Protein AF-A0A1H8SBC1-F1 (afdb_monomer)

Radius of gyration: 27.72 Å; Cα contacts (8 Å, |Δi|>4): 13; chains: 1; bounding box: 69×52×68 Å

Organism: NCBI:txid673521

Structure (mmCIF, N/CA/C/O backbone):
data_AF-A0A1H8SBC1-F1
#
_entry.id   AF-A0A1H8SBC1-F1
#
loop_
_atom_site.group_PDB
_atom_site.id
_atom_site.type_symbol
_atom_site.label_atom_id
_atom_site.label_alt_id
_atom_site.label_comp_id
_atom_site.label_asym_id
_atom_site.label_entity_id
_atom_site.label_seq_id
_atom_site.pdbx_PDB_ins_code
_atom_site.Cartn_x
_atom_site.Cartn_y
_atom_site.Cartn_z
_atom_site.occupancy
_atom_site.B_iso_or_equiv
_atom_site.auth_seq_id
_atom_site.auth_comp_id
_atom_site.auth_asym_id
_atom_site.auth_atom_id
_atom_site.pdbx_PDB_model_num
ATOM 1 N N . MET A 1 1 ? 3.001 -10.287 -22.325 1.00 60.44 1 MET A N 1
ATOM 2 C CA . MET A 1 1 ? 2.540 -11.455 -21.537 1.00 60.44 1 MET A CA 1
ATOM 3 C C . MET A 1 1 ? 1.277 -11.173 -20.722 1.00 60.44 1 MET A C 1
ATOM 5 O O . MET A 1 1 ? 0.487 -12.087 -20.589 1.00 60.44 1 MET A O 1
ATOM 9 N N . PHE A 1 2 ? 1.039 -9.949 -20.227 1.00 64.44 2 PHE A N 1
ATOM 10 C CA . PHE A 1 2 ? -0.201 -9.585 -19.508 1.00 64.44 2 PHE A CA 1
ATOM 11 C C . PHE A 1 2 ? -1.321 -9.014 -20.398 1.00 64.44 2 PHE A C 1
ATOM 13 O O . PHE A 1 2 ? -2.406 -8.739 -19.907 1.00 64.44 2 PHE A O 1
ATOM 20 N N . ASP A 1 3 ? -1.071 -8.864 -21.701 1.00 64.50 3 ASP A N 1
ATOM 21 C CA . ASP A 1 3 ? -2.045 -8.362 -22.687 1.00 64.50 3 ASP A CA 1
ATOM 22 C C . ASP A 1 3 ? -3.252 -9.309 -22.866 1.00 64.50 3 ASP A C 1
ATOM 24 O O . ASP A 1 3 ? -4.313 -8.916 -23.329 1.00 64.50 3 ASP A O 1
ATOM 28 N N . SER A 1 4 ? -3.101 -10.567 -22.437 1.00 68.69 4 SER A N 1
ATOM 29 C CA . SER A 1 4 ? -4.135 -11.605 -22.465 1.00 68.69 4 SER A CA 1
ATOM 30 C C . SER A 1 4 ? -5.041 -11.617 -21.231 1.00 68.69 4 SER A C 1
ATOM 32 O O . SER A 1 4 ? -5.916 -12.475 -21.152 1.00 68.69 4 SER A O 1
ATOM 34 N N . ILE A 1 5 ? -4.825 -10.736 -20.243 1.00 77.06 5 ILE A N 1
ATOM 35 C CA . ILE A 1 5 ? -5.657 -10.709 -19.036 1.00 77.06 5 ILE A CA 1
ATOM 36 C C . ILE A 1 5 ? -6.991 -10.036 -19.382 1.00 77.06 5 ILE A C 1
ATOM 38 O O . ILE A 1 5 ?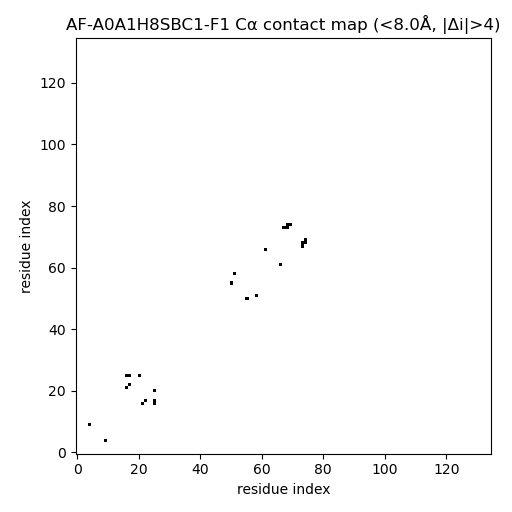 -7.140 -8.815 -19.423 1.00 77.06 5 ILE A O 1
ATOM 42 N N . GLY A 1 6 ? -7.958 -10.871 -19.745 1.00 86.94 6 GLY A N 1
ATOM 43 C CA . GLY A 1 6 ? -9.308 -10.432 -20.044 1.00 86.94 6 GLY A CA 1
ATOM 44 C C . GLY A 1 6 ? -10.080 -10.075 -18.776 1.00 86.94 6 GLY A C 1
ATOM 45 O O . GLY A 1 6 ? -9.684 -10.383 -17.650 1.00 86.94 6 GLY A O 1
ATOM 46 N N . TRP A 1 7 ? -11.257 -9.478 -18.969 1.00 91.88 7 TRP A N 1
ATOM 47 C CA . TRP A 1 7 ? -12.219 -9.268 -17.883 1.00 91.88 7 TRP A CA 1
ATOM 48 C C . TRP A 1 7 ? -12.592 -10.578 -17.164 1.00 91.88 7 TRP A C 1
ATOM 50 O O . TRP A 1 7 ? -12.852 -10.552 -15.964 1.00 91.88 7 TRP A O 1
ATOM 60 N N . GLY A 1 8 ? -12.562 -11.720 -17.866 1.00 92.56 8 GLY A N 1
ATOM 61 C CA . GLY A 1 8 ? -12.793 -13.050 -17.292 1.00 92.56 8 GLY A CA 1
ATOM 62 C C . GLY A 1 8 ? -11.774 -13.416 -16.210 1.00 92.56 8 GLY A C 1
ATOM 63 O O . GLY A 1 8 ? -12.161 -13.694 -15.076 1.00 92.56 8 GLY A O 1
ATOM 64 N N . GLU A 1 9 ? -10.478 -13.341 -16.513 1.00 91.00 9 GLU A N 1
ATOM 65 C CA . GLU A 1 9 ? -9.402 -13.587 -15.547 1.00 91.00 9 GLU A CA 1
ATOM 66 C C . GLU A 1 9 ? -9.470 -12.658 -14.331 1.00 91.00 9 GLU A C 1
ATOM 68 O O . GLU A 1 9 ? -9.221 -13.110 -13.213 1.00 91.00 9 GLU A O 1
ATOM 73 N N . ILE A 1 10 ? -9.844 -11.384 -14.505 1.00 93.25 10 ILE A N 1
ATOM 74 C CA . ILE A 1 10 ? -10.009 -10.466 -13.365 1.00 93.25 10 ILE A CA 1
ATOM 75 C C . ILE A 1 10 ? -11.118 -10.948 -12.427 1.00 93.25 10 ILE A C 1
ATOM 77 O O . ILE A 1 10 ? -10.929 -10.941 -11.210 1.00 93.25 10 ILE A O 1
ATOM 81 N N . VAL A 1 11 ? -12.250 -11.408 -12.966 1.00 94.94 11 VAL A N 1
ATOM 82 C CA . VAL A 1 11 ? -13.333 -11.976 -12.150 1.00 94.94 11 VAL A CA 1
ATOM 83 C C . VAL A 1 11 ? -12.865 -13.244 -11.435 1.00 94.94 11 VAL A C 1
ATOM 85 O O . VAL A 1 11 ? -13.127 -13.399 -10.243 1.00 94.94 11 VAL A O 1
ATOM 88 N N . VAL A 1 12 ? -12.120 -14.120 -12.116 1.00 95.31 12 VAL A N 1
ATOM 89 C CA . VAL A 1 12 ? -11.554 -15.336 -11.504 1.00 95.31 12 VAL A CA 1
ATOM 90 C C . VAL A 1 12 ? -10.605 -14.987 -10.355 1.00 95.31 12 VAL A C 1
ATOM 92 O O . VAL A 1 12 ? -10.713 -15.571 -9.277 1.00 95.31 12 VAL A O 1
ATOM 95 N N . LEU A 1 13 ? -9.718 -14.006 -10.536 1.00 93.56 13 LEU A N 1
ATOM 96 C CA . LEU A 1 13 ? -8.808 -13.542 -9.485 1.00 93.56 13 LEU A CA 1
ATOM 97 C C . LEU A 1 13 ? -9.553 -12.893 -8.318 1.00 93.56 13 LEU A C 1
ATOM 99 O O . LEU A 1 13 ? -9.202 -13.136 -7.164 1.00 93.56 13 LEU A O 1
ATOM 103 N N . ALA A 1 14 ? -10.590 -12.102 -8.598 1.00 92.88 14 ALA A N 1
ATOM 104 C CA . ALA A 1 14 ? -11.416 -11.493 -7.563 1.00 92.88 14 ALA A CA 1
ATOM 105 C C . ALA A 1 14 ? -12.122 -12.563 -6.722 1.00 92.88 14 ALA A C 1
ATOM 107 O O . ALA A 1 14 ? -12.078 -12.496 -5.496 1.00 92.88 14 ALA A O 1
ATOM 108 N N . LEU A 1 15 ? -12.705 -13.582 -7.361 1.00 95.06 15 LEU A N 1
ATOM 109 C CA . LEU A 1 15 ? -13.331 -14.710 -6.669 1.00 95.06 15 LEU A CA 1
ATOM 110 C C . LEU A 1 15 ? -12.3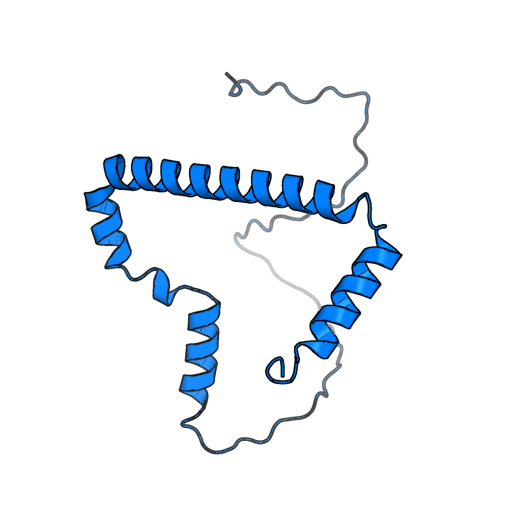14 -15.529 -5.868 1.00 95.06 15 LEU A C 1
ATOM 112 O O . LEU A 1 15 ? -12.586 -15.876 -4.721 1.00 95.06 15 LEU A O 1
ATOM 116 N N . ALA A 1 16 ? -11.134 -15.799 -6.431 1.00 95.12 16 ALA A N 1
ATOM 117 C CA . ALA A 1 16 ? -10.064 -16.499 -5.725 1.00 95.12 16 ALA A CA 1
ATOM 118 C C . ALA A 1 16 ? -9.602 -15.717 -4.486 1.00 95.12 16 ALA A C 1
ATOM 120 O O . ALA A 1 16 ? -9.468 -16.288 -3.406 1.00 95.12 16 ALA A O 1
ATOM 121 N N . ALA A 1 17 ? -9.423 -14.401 -4.609 1.00 93.50 17 ALA A N 1
ATOM 122 C CA . ALA A 1 17 ? -9.073 -13.544 -3.484 1.00 93.50 17 ALA A CA 1
ATOM 123 C C . ALA A 1 17 ? -10.197 -13.512 -2.430 1.00 93.50 17 ALA A C 1
ATOM 125 O O . ALA A 1 17 ? -9.921 -13.617 -1.236 1.00 93.50 17 ALA A O 1
ATOM 126 N N . LEU A 1 18 ? -11.462 -13.450 -2.856 1.00 94.12 18 LEU A N 1
ATOM 127 C CA . LEU A 1 18 ? -12.623 -13.523 -1.965 1.00 94.12 18 LEU A CA 1
ATOM 128 C C . LEU A 1 18 ? -12.692 -14.853 -1.212 1.00 94.12 18 LEU A C 1
ATOM 130 O O . LEU A 1 18 ? -13.056 -14.868 -0.042 1.00 94.12 18 LEU A O 1
ATOM 134 N N . PHE A 1 19 ? -12.320 -15.956 -1.859 1.00 95.06 19 PHE A N 1
ATOM 135 C CA . PHE A 1 19 ? -12.295 -17.279 -1.244 1.00 95.06 19 PHE A CA 1
ATOM 136 C C . PHE A 1 19 ? -11.138 -17.440 -0.248 1.00 95.06 19 PHE A C 1
ATOM 138 O O . PHE A 1 19 ? -11.344 -17.935 0.855 1.00 95.06 19 PHE A O 1
ATOM 145 N N . ILE A 1 20 ? -9.930 -17.000 -0.616 1.00 93.75 20 ILE A N 1
ATOM 146 C CA . ILE A 1 20 ? -8.721 -17.144 0.211 1.00 93.75 20 ILE A CA 1
ATOM 147 C C . ILE A 1 20 ? -8.784 -16.244 1.448 1.00 93.75 20 ILE A C 1
ATOM 149 O O . ILE A 1 20 ? -8.484 -16.685 2.556 1.00 93.75 20 ILE A O 1
ATOM 153 N N . PHE A 1 21 ? -9.149 -14.975 1.262 1.00 91.69 21 PHE A N 1
ATOM 154 C CA . PHE A 1 21 ? -9.141 -13.977 2.334 1.00 91.69 21 PHE A CA 1
ATOM 155 C C . PHE A 1 21 ? -10.500 -13.840 3.031 1.00 91.69 21 PHE A C 1
ATOM 157 O O . PHE A 1 21 ? -10.560 -13.402 4.181 1.00 91.69 21 PHE A O 1
ATOM 164 N N . GLY A 1 22 ? -11.585 -14.230 2.361 1.00 92.62 22 GLY A N 1
ATOM 165 C CA . GLY A 1 22 ? -12.959 -14.041 2.815 1.00 92.62 22 GLY A CA 1
ATOM 166 C C . GLY A 1 22 ? -13.562 -12.706 2.339 1.00 92.62 22 GLY A C 1
ATOM 167 O O . GLY A 1 22 ? -12.858 -11.690 2.293 1.00 92.62 22 GLY A O 1
ATOM 168 N N . PRO A 1 23 ? -14.876 -12.666 2.036 1.00 90.94 23 PRO A N 1
ATOM 169 C CA . PRO A 1 23 ? -15.553 -11.470 1.523 1.00 90.94 23 PRO A CA 1
ATOM 170 C C . PRO A 1 23 ? -15.581 -10.296 2.499 1.00 90.94 23 PRO A C 1
ATOM 172 O O . PRO A 1 23 ? -15.568 -9.147 2.077 1.00 90.94 23 PRO A O 1
ATOM 175 N N . GLU A 1 24 ? -15.568 -10.587 3.795 1.00 91.56 24 GLU A N 1
ATOM 176 C CA . GLU A 1 24 ? -15.580 -9.583 4.860 1.00 91.56 24 GLU A CA 1
ATOM 177 C C . GLU A 1 24 ? -14.208 -8.905 5.029 1.00 91.56 24 GLU A C 1
ATOM 179 O O . GLU A 1 24 ? -14.131 -7.719 5.326 1.00 91.56 24 GLU A O 1
ATOM 184 N N . ARG A 1 25 ? -13.098 -9.628 4.806 1.00 91.31 25 ARG A N 1
ATOM 185 C CA . ARG A 1 25 ? -11.746 -9.129 5.135 1.00 91.31 25 ARG A CA 1
ATOM 186 C C . ARG A 1 25 ? -11.088 -8.345 4.010 1.00 91.31 25 ARG A C 1
ATOM 188 O O . ARG A 1 25 ? -10.351 -7.400 4.273 1.00 91.31 25 ARG A O 1
ATOM 195 N N . LEU A 1 26 ? -11.345 -8.721 2.760 1.00 91.56 26 LEU A N 1
ATOM 196 C CA . LEU A 1 26 ? -10.808 -8.032 1.585 1.00 91.56 26 LEU A CA 1
ATOM 197 C C . LEU A 1 26 ? -11.094 -6.519 1.552 1.00 91.56 26 LEU A C 1
ATOM 199 O O . LEU A 1 26 ? -10.149 -5.753 1.351 1.00 91.56 26 LEU A O 1
ATOM 203 N N . PRO A 1 27 ? -12.347 -6.054 1.741 1.00 89.50 27 PRO A N 1
ATOM 204 C CA . PRO A 1 27 ? -12.648 -4.627 1.690 1.00 89.50 27 PRO A CA 1
ATOM 205 C C . PRO A 1 27 ? -11.982 -3.855 2.829 1.00 89.50 27 PRO A C 1
ATOM 207 O O . PRO A 1 27 ? -11.557 -2.722 2.615 1.00 89.50 27 PRO A O 1
ATOM 210 N N . ASP A 1 28 ? -11.846 -4.448 4.013 1.00 92.75 28 ASP A N 1
ATOM 211 C CA . ASP A 1 28 ? -11.184 -3.792 5.141 1.00 92.75 28 ASP A CA 1
ATOM 212 C C . ASP A 1 28 ? -9.668 -3.695 4.936 1.00 92.75 28 ASP A C 1
ATOM 214 O O . ASP A 1 28 ? -9.112 -2.601 5.054 1.00 92.75 28 ASP A O 1
ATOM 218 N N . LEU A 1 29 ? -9.017 -4.766 4.468 1.00 93.06 29 LEU A N 1
ATOM 219 C CA . LEU A 1 29 ? -7.598 -4.734 4.083 1.00 93.06 29 LEU A CA 1
ATOM 220 C C . LEU A 1 29 ? -7.330 -3.727 2.954 1.00 93.06 29 LEU A C 1
ATOM 222 O O . LEU A 1 29 ? -6.333 -3.003 2.976 1.00 93.06 29 LEU A O 1
ATOM 226 N N . ALA A 1 30 ? -8.232 -3.639 1.973 1.00 93.62 30 ALA A N 1
ATOM 227 C CA . ALA A 1 30 ? -8.124 -2.669 0.889 1.00 93.62 30 ALA A CA 1
ATOM 228 C C . ALA A 1 30 ? -8.231 -1.222 1.401 1.00 93.62 30 ALA A C 1
ATOM 230 O O . ALA A 1 30 ? -7.461 -0.364 0.963 1.00 93.62 30 ALA A O 1
ATOM 231 N N . LYS A 1 31 ? -9.140 -0.937 2.347 1.00 95.31 31 LYS A N 1
ATOM 232 C CA . LYS A 1 31 ? -9.256 0.389 2.983 1.00 95.31 31 LYS A CA 1
ATOM 233 C C . LYS A 1 31 ? -7.994 0.743 3.767 1.00 95.31 31 LYS A C 1
ATOM 235 O O . LYS A 1 31 ? -7.512 1.872 3.655 1.00 95.31 31 LYS A O 1
ATOM 240 N N . GLU A 1 32 ? -7.445 -0.203 4.525 1.00 95.00 32 GLU A N 1
ATOM 241 C CA . GLU A 1 32 ? -6.203 -0.007 5.278 1.00 95.00 32 GLU A CA 1
ATOM 242 C C . GLU A 1 32 ? -5.035 0.309 4.340 1.00 95.00 32 GLU A C 1
ATOM 244 O O . GLU A 1 32 ? -4.389 1.351 4.496 1.00 95.00 32 GLU A O 1
ATOM 249 N N . ALA A 1 33 ? -4.835 -0.505 3.301 1.00 95.81 33 ALA A N 1
ATOM 250 C CA . ALA A 1 33 ? -3.802 -0.288 2.292 1.00 95.81 33 ALA A CA 1
ATOM 251 C C . ALA A 1 33 ? -3.980 1.051 1.558 1.00 95.81 33 ALA A C 1
ATOM 253 O O . ALA A 1 33 ? -3.017 1.805 1.398 1.00 95.81 33 ALA A O 1
ATOM 254 N N . ALA A 1 34 ? -5.209 1.398 1.167 1.00 96.00 34 ALA A N 1
ATOM 255 C CA . ALA A 1 34 ? -5.510 2.671 0.517 1.00 96.00 34 ALA A CA 1
ATOM 256 C C . ALA A 1 34 ? -5.215 3.865 1.435 1.00 96.00 34 ALA A C 1
ATOM 258 O O . ALA A 1 34 ? -4.654 4.873 0.994 1.00 96.00 34 ALA A O 1
ATOM 259 N N . SER A 1 35 ? -5.548 3.755 2.723 1.00 96.12 35 SER A N 1
ATOM 260 C CA . SER A 1 35 ? -5.250 4.793 3.710 1.00 96.12 35 SER A CA 1
ATOM 261 C C . SER A 1 35 ? -3.741 4.957 3.924 1.00 96.12 35 SER A C 1
ATOM 263 O O . SER A 1 35 ? -3.251 6.089 3.958 1.00 96.12 35 SER A O 1
ATOM 265 N N . GLY A 1 36 ? -2.991 3.851 3.974 1.00 96.62 36 GLY A N 1
ATOM 266 C CA . GLY A 1 36 ? -1.532 3.845 4.059 1.00 96.62 36 GLY A CA 1
ATOM 267 C C . GLY A 1 36 ? -0.889 4.474 2.826 1.00 96.62 36 GLY A C 1
ATOM 268 O O . GLY A 1 36 ? -0.052 5.365 2.955 1.00 96.62 36 GLY A O 1
ATOM 269 N N . LEU A 1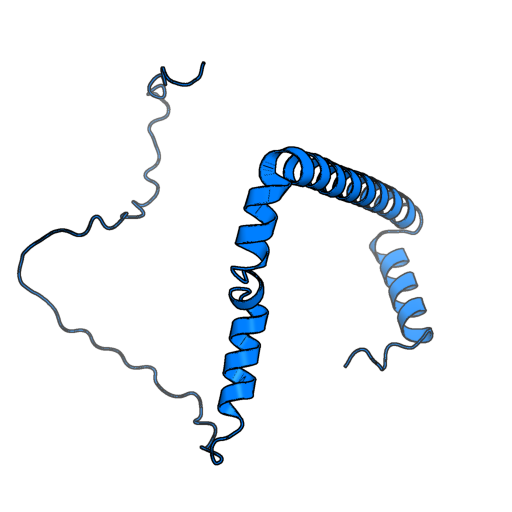 37 ? -1.353 4.105 1.631 1.00 96.94 37 LEU A N 1
ATOM 270 C CA . LEU A 1 37 ? -0.871 4.672 0.373 1.00 96.94 37 LEU A CA 1
ATOM 271 C C . LEU A 1 37 ? -1.169 6.173 0.269 1.00 96.94 37 LEU A C 1
ATOM 273 O O . LEU A 1 37 ? -0.320 6.939 -0.185 1.00 96.94 37 LEU A O 1
ATOM 277 N N . LYS A 1 38 ? -2.346 6.618 0.723 1.00 96.31 38 LYS A N 1
ATOM 278 C CA . LYS A 1 38 ? -2.696 8.044 0.766 1.00 96.31 38 LYS A CA 1
ATOM 279 C C . LYS A 1 38 ? -1.755 8.814 1.691 1.00 96.31 38 LYS A C 1
ATOM 281 O O . LYS A 1 38 ? -1.237 9.852 1.288 1.00 96.31 38 LYS A O 1
ATOM 286 N N . ARG A 1 39 ? -1.495 8.289 2.892 1.00 95.75 39 ARG A N 1
ATOM 287 C CA . ARG A 1 39 ? -0.550 8.885 3.853 1.00 95.75 39 ARG A CA 1
ATOM 288 C C . ARG A 1 39 ? 0.864 8.935 3.282 1.00 95.75 39 ARG A C 1
ATOM 290 O O . ARG A 1 39 ? 1.494 9.983 3.351 1.00 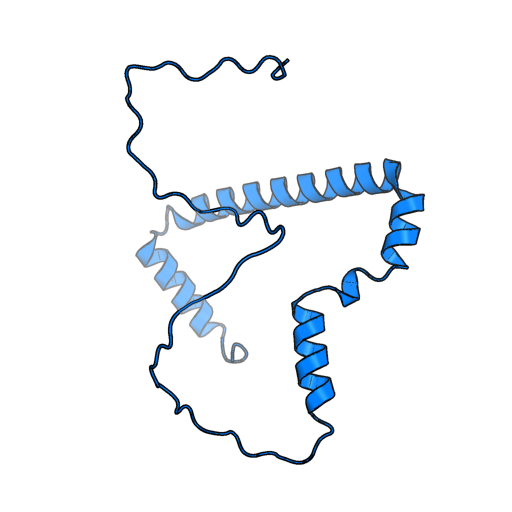95.75 39 ARG A O 1
ATOM 297 N N . LEU A 1 40 ? 1.320 7.852 2.653 1.00 96.31 40 LEU A N 1
ATOM 298 C CA . LEU A 1 40 ? 2.620 7.787 1.987 1.00 96.31 40 LEU A CA 1
ATOM 299 C C . LEU A 1 40 ? 2.727 8.827 0.866 1.00 96.31 40 LEU A C 1
ATOM 301 O O . LEU A 1 40 ? 3.697 9.577 0.818 1.00 96.31 40 LEU A O 1
ATOM 305 N N . ARG A 1 41 ? 1.712 8.932 -0.001 1.00 95.12 41 ARG A N 1
ATOM 306 C CA . ARG A 1 41 ? 1.674 9.944 -1.065 1.00 95.12 41 ARG A CA 1
ATOM 307 C C . ARG A 1 41 ? 1.749 11.356 -0.489 1.00 95.12 41 ARG A C 1
ATOM 309 O O . ARG A 1 41 ? 2.517 12.171 -0.995 1.00 95.12 41 ARG A O 1
ATOM 316 N N . THR A 1 42 ? 0.969 11.652 0.549 1.00 94.06 42 THR A N 1
ATOM 317 C CA . THR A 1 42 ? 0.979 12.965 1.204 1.00 94.06 42 THR A CA 1
ATOM 318 C C . THR A 1 42 ? 2.329 13.256 1.858 1.00 94.06 42 THR A C 1
ATOM 320 O O . THR A 1 42 ? 2.838 14.357 1.686 1.00 94.06 42 THR A O 1
ATOM 323 N N . ALA A 1 43 ? 2.948 12.276 2.520 1.00 93.50 43 ALA A N 1
ATOM 324 C CA . ALA A 1 43 ? 4.275 12.414 3.116 1.00 93.50 43 ALA A CA 1
ATOM 325 C C . ALA A 1 43 ? 5.355 12.687 2.056 1.00 93.50 43 ALA A C 1
ATOM 327 O O . ALA A 1 43 ? 6.108 13.645 2.189 1.00 93.50 43 ALA A O 1
ATOM 328 N N . ILE A 1 44 ? 5.375 11.920 0.959 1.00 93.50 44 ILE A N 1
ATOM 329 C CA . ILE A 1 44 ? 6.303 12.138 -0.165 1.00 93.50 44 ILE A CA 1
ATOM 330 C C . ILE A 1 44 ? 6.096 13.528 -0.778 1.00 93.50 44 ILE A C 1
ATOM 332 O O . ILE A 1 44 ? 7.063 14.227 -1.069 1.00 93.50 44 ILE A O 1
ATOM 336 N N . THR A 1 45 ? 4.842 13.947 -0.964 1.00 91.25 45 THR A N 1
ATOM 337 C CA . THR A 1 45 ? 4.526 15.260 -1.551 1.00 91.25 45 THR A CA 1
ATOM 338 C C . THR A 1 45 ? 4.932 16.405 -0.618 1.00 91.25 45 THR A C 1
ATOM 340 O O . THR A 1 45 ? 5.455 17.407 -1.092 1.00 91.25 45 THR A O 1
ATOM 343 N N . GLY A 1 46 ? 4.742 16.251 0.696 1.00 88.06 46 GLY A N 1
ATOM 344 C CA . GLY A 1 46 ? 5.143 17.242 1.699 1.00 88.06 46 GLY A CA 1
ATOM 345 C C . GLY A 1 46 ? 6.660 17.381 1.827 1.00 88.06 46 GLY A C 1
ATOM 346 O O . GLY A 1 46 ? 7.169 18.497 1.821 1.00 88.06 46 GLY A O 1
ATOM 347 N N . VAL A 1 47 ? 7.388 16.259 1.844 1.00 84.69 47 VAL A N 1
ATOM 348 C CA . VAL A 1 47 ? 8.862 16.260 1.833 1.00 84.69 47 VAL A CA 1
ATOM 349 C C . VAL A 1 47 ? 9.386 16.893 0.548 1.00 84.69 47 VAL A C 1
ATOM 351 O O . VAL A 1 47 ? 10.285 17.723 0.606 1.00 84.69 47 VAL A O 1
ATOM 354 N N . ARG A 1 48 ? 8.798 16.563 -0.610 1.00 79.25 48 ARG A N 1
ATOM 355 C CA . ARG A 1 48 ? 9.170 17.187 -1.886 1.00 79.25 48 ARG A CA 1
ATOM 356 C C . ARG A 1 48 ? 8.941 18.697 -1.869 1.00 79.25 48 ARG A C 1
ATOM 358 O O . ARG A 1 48 ? 9.792 19.411 -2.365 1.00 79.25 48 ARG A O 1
ATOM 365 N N . ALA A 1 49 ? 7.850 19.178 -1.269 1.00 80.38 49 ALA A N 1
ATOM 366 C CA . ALA A 1 49 ? 7.599 20.613 -1.126 1.00 80.38 49 ALA A CA 1
ATOM 367 C C . ALA A 1 49 ? 8.639 21.303 -0.223 1.00 80.38 49 ALA A C 1
ATOM 369 O O . ALA A 1 49 ? 9.150 22.353 -0.586 1.00 80.38 49 ALA A O 1
ATOM 370 N N . GLN A 1 50 ? 9.012 20.691 0.908 1.00 76.56 50 GLN A N 1
ATOM 371 C CA . GLN A 1 50 ? 10.056 21.225 1.797 1.00 76.56 50 GLN A CA 1
ATOM 372 C C . GLN A 1 50 ? 11.453 21.203 1.170 1.00 76.56 50 GLN A C 1
ATOM 374 O O . GLN A 1 50 ? 12.234 22.128 1.379 1.00 76.56 50 GLN A O 1
ATOM 379 N N . VAL A 1 51 ? 11.770 20.165 0.397 1.00 73.62 51 VAL A N 1
ATOM 380 C CA . VAL A 1 51 ? 13.025 20.059 -0.358 1.00 73.62 51 VAL A CA 1
ATOM 381 C C . VAL A 1 51 ? 13.051 21.052 -1.520 1.00 73.62 51 VAL A C 1
ATOM 383 O O . VAL A 1 51 ? 14.051 21.734 -1.692 1.00 73.62 51 VAL A O 1
ATOM 386 N N . ASP A 1 52 ? 11.962 21.190 -2.278 1.00 74.06 52 ASP A N 1
ATOM 387 C CA . ASP A 1 52 ? 11.859 22.163 -3.375 1.00 74.06 52 ASP A CA 1
ATOM 388 C C . ASP A 1 52 ? 11.984 23.613 -2.846 1.00 74.06 52 ASP A C 1
ATOM 390 O O . ASP A 1 52 ? 12.570 24.457 -3.516 1.00 74.06 52 ASP A O 1
ATOM 394 N N . GLU A 1 53 ? 11.494 23.907 -1.635 1.00 74.06 53 GLU A N 1
ATOM 395 C CA . GLU A 1 53 ? 11.566 25.248 -1.029 1.00 74.06 53 GLU A CA 1
ATOM 396 C C . GLU A 1 53 ? 12.925 25.564 -0.376 1.00 74.06 53 GLU A C 1
ATOM 398 O O . GLU A 1 53 ? 13.356 26.714 -0.376 1.00 74.06 53 GLU A O 1
ATOM 403 N N . SER A 1 54 ? 13.632 24.557 0.150 1.00 67.62 54 SER A N 1
ATOM 404 C CA . SER A 1 54 ? 14.940 24.740 0.808 1.00 67.62 54 SER A CA 1
ATOM 405 C C . SER A 1 54 ? 16.146 24.510 -0.103 1.00 67.62 54 SER A C 1
ATOM 407 O O . SER A 1 54 ? 17.201 25.092 0.129 1.00 67.62 54 SER A O 1
ATOM 409 N N . LEU A 1 55 ? 16.000 23.677 -1.132 1.00 62.72 55 LEU A N 1
ATOM 410 C CA . LEU A 1 55 ? 17.066 23.257 -2.041 1.00 62.72 55 LEU A CA 1
ATOM 411 C C . LEU A 1 55 ? 16.716 23.555 -3.504 1.00 62.72 55 LEU A C 1
ATOM 413 O O . LEU A 1 55 ? 17.370 23.018 -4.385 1.00 62.72 55 LEU A O 1
ATOM 417 N N . GLY A 1 56 ? 15.697 24.369 -3.803 1.00 62.06 56 GLY A N 1
ATOM 418 C CA . GLY A 1 56 ? 15.208 24.599 -5.172 1.00 62.06 56 GLY A CA 1
ATOM 419 C C . GLY A 1 56 ? 16.277 25.009 -6.197 1.00 62.06 56 GLY A C 1
ATOM 420 O O . GLY A 1 56 ? 16.196 24.579 -7.348 1.00 62.06 56 GLY A O 1
ATOM 421 N N . ASP A 1 57 ? 17.298 25.764 -5.780 1.00 62.59 57 ASP A N 1
ATOM 422 C CA . ASP A 1 57 ? 18.421 26.173 -6.643 1.00 62.59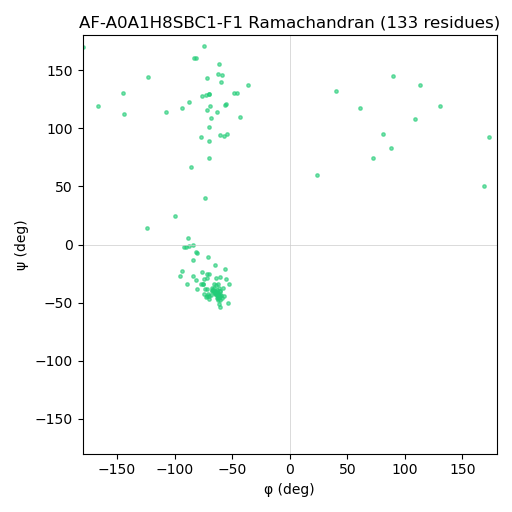 57 ASP A CA 1
ATOM 423 C C . ASP A 1 57 ? 19.479 25.051 -6.790 1.00 62.59 57 ASP A C 1
ATOM 425 O O . ASP A 1 57 ? 19.950 24.765 -7.892 1.00 62.59 57 ASP A O 1
ATOM 429 N N . ASP A 1 58 ? 19.756 24.301 -5.715 1.00 60.03 58 ASP A N 1
ATOM 430 C CA . ASP A 1 58 ? 20.662 23.141 -5.729 1.00 60.03 58 ASP A CA 1
ATOM 431 C C . ASP A 1 58 ? 20.058 21.946 -6.490 1.00 60.03 58 ASP A C 1
ATOM 433 O O . ASP A 1 58 ? 20.724 21.305 -7.302 1.00 60.03 58 ASP A O 1
ATOM 437 N N . LEU A 1 59 ? 18.768 21.650 -6.301 1.00 62.31 59 LEU A N 1
ATOM 438 C CA . LEU A 1 59 ? 18.05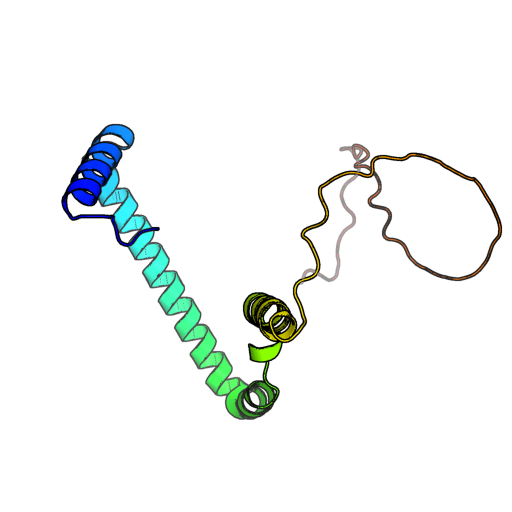1 20.583 -7.001 1.00 62.31 59 LEU A CA 1
ATOM 439 C C . LEU A 1 59 ? 17.975 20.854 -8.503 1.00 62.31 59 LEU A C 1
ATOM 441 O O . LEU A 1 59 ? 18.029 19.899 -9.273 1.00 62.31 59 LEU A O 1
ATOM 445 N N . ALA A 1 60 ? 17.857 22.113 -8.937 1.00 63.09 60 ALA A N 1
ATOM 446 C CA . ALA A 1 60 ? 17.920 22.469 -10.353 1.00 63.09 60 ALA A CA 1
ATOM 447 C C . ALA A 1 60 ? 19.290 22.104 -10.951 1.00 63.09 60 ALA A C 1
ATOM 449 O O . ALA A 1 60 ? 19.332 21.466 -12.005 1.00 63.09 60 ALA A O 1
ATOM 450 N N . GLY A 1 61 ? 20.381 22.391 -10.230 1.00 64.62 61 GLY A N 1
ATOM 451 C CA . GLY A 1 61 ? 21.739 21.978 -10.596 1.00 64.62 61 GLY A CA 1
ATOM 452 C C . GLY A 1 61 ? 21.949 20.457 -10.587 1.00 64.62 61 GLY A C 1
ATOM 453 O O . GLY A 1 61 ? 22.529 19.913 -11.525 1.00 64.62 61 GLY A O 1
ATOM 454 N N . LEU A 1 62 ? 21.421 19.732 -9.592 1.00 60.00 62 LEU A N 1
ATOM 455 C CA . LEU A 1 62 ? 21.489 18.260 -9.528 1.00 60.00 62 LEU A CA 1
ATOM 456 C C . LEU A 1 62 ? 20.583 17.558 -10.556 1.00 60.00 62 LEU A C 1
ATOM 458 O O . LEU A 1 62 ? 20.873 16.438 -10.978 1.00 60.00 62 LEU A O 1
ATOM 462 N N . ARG A 1 63 ? 19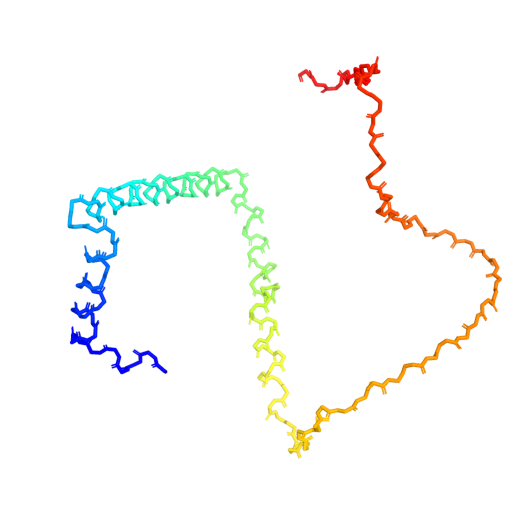.473 18.182 -10.960 1.00 62.53 63 ARG A N 1
ATOM 463 C CA . ARG A 1 63 ? 18.587 17.660 -12.011 1.00 62.53 63 ARG A CA 1
ATOM 464 C C . ARG A 1 63 ? 19.205 17.829 -13.397 1.00 62.53 63 ARG A C 1
ATOM 466 O O . ARG A 1 63 ? 18.918 17.010 -14.268 1.00 62.53 63 ARG A O 1
ATOM 473 N N . ASP A 1 64 ? 20.026 18.863 -13.575 1.00 63.50 64 ASP A N 1
ATOM 474 C CA . ASP A 1 64 ? 20.854 19.076 -14.766 1.00 63.50 64 ASP A CA 1
ATOM 475 C C . ASP A 1 64 ? 22.074 18.133 -14.772 1.00 63.50 64 ASP A C 1
ATOM 477 O O . ASP A 1 64 ? 22.416 17.551 -15.801 1.00 63.50 64 ASP A O 1
ATOM 481 N N . LEU A 1 65 ? 22.623 17.821 -13.587 1.00 61.84 65 LEU A N 1
ATOM 482 C CA . LEU A 1 65 ? 23.549 16.703 -13.329 1.00 61.84 65 LEU A CA 1
ATOM 483 C C . LEU A 1 65 ? 22.850 15.321 -13.322 1.00 61.84 65 LEU A C 1
ATOM 485 O O . LEU A 1 65 ? 23.137 14.445 -12.517 1.00 61.84 65 LEU A O 1
ATOM 489 N N . ASP A 1 66 ? 21.906 15.129 -14.235 1.00 61.19 66 ASP A N 1
ATOM 490 C CA . ASP A 1 66 ? 21.352 13.872 -14.744 1.00 61.19 66 ASP A CA 1
ATOM 491 C C . ASP A 1 66 ? 21.447 12.608 -13.847 1.00 61.19 66 ASP A C 1
ATOM 493 O O . ASP A 1 66 ? 21.958 11.555 -14.245 1.00 61.19 66 ASP A O 1
ATOM 497 N N . LEU A 1 67 ? 20.860 12.653 -12.643 1.00 63.00 67 LEU A N 1
ATOM 498 C CA . LEU A 1 67 ? 20.673 11.469 -11.780 1.00 63.00 67 LEU A CA 1
ATOM 499 C C . LEU A 1 67 ? 19.899 10.338 -12.484 1.00 63.00 67 LEU A C 1
ATOM 501 O O . LEU A 1 67 ? 19.974 9.171 -12.093 1.00 63.00 67 LEU A O 1
ATOM 505 N N . ARG A 1 68 ? 19.146 10.671 -13.536 1.00 67.06 68 ARG A N 1
ATOM 506 C CA . ARG A 1 68 ? 18.339 9.725 -14.306 1.00 67.06 68 ARG A CA 1
ATOM 507 C C . ARG A 1 68 ? 19.195 8.791 -15.161 1.00 67.06 68 ARG A C 1
ATOM 509 O O . ARG A 1 68 ? 18.765 7.664 -15.400 1.00 67.06 68 ARG A O 1
ATOM 516 N N . LYS A 1 69 ? 20.412 9.203 -15.539 1.00 63.88 69 LYS A N 1
ATOM 517 C CA . LYS A 1 69 ? 21.410 8.329 -16.180 1.00 63.88 69 LYS A CA 1
ATOM 518 C C . LYS A 1 69 ? 21.988 7.281 -15.226 1.00 63.88 69 LYS A C 1
ATOM 520 O O . LYS A 1 69 ? 22.349 6.199 -15.672 1.00 63.88 69 LYS A O 1
ATOM 525 N N . TYR A 1 70 ? 21.988 7.539 -13.919 1.00 65.81 70 TYR A N 1
ATOM 526 C CA . TYR A 1 70 ? 22.490 6.602 -12.905 1.00 65.81 70 TYR A CA 1
ATOM 527 C C . TYR A 1 70 ? 21.436 5.616 -12.384 1.00 65.81 70 TYR A C 1
ATOM 529 O O . TYR A 1 70 ? 21.701 4.838 -11.466 1.00 65.81 70 TYR A O 1
ATOM 537 N N . HIS A 1 71 ? 20.231 5.604 -12.960 1.00 73.00 71 HIS A N 1
ATOM 538 C CA . HIS A 1 71 ? 19.212 4.647 -12.556 1.00 73.00 71 HIS A CA 1
ATOM 539 C C . HIS A 1 71 ? 19.605 3.229 -13.022 1.00 73.00 71 HIS A C 1
ATOM 541 O O . HIS A 1 71 ? 19.854 3.012 -14.206 1.00 73.00 71 HIS A O 1
ATOM 547 N N . PRO A 1 72 ? 19.585 2.200 -12.154 1.00 68.06 72 PRO A N 1
ATOM 548 C CA . PRO A 1 72 ? 20.063 0.860 -12.517 1.00 68.06 72 PRO A CA 1
ATOM 549 C C . PRO A 1 72 ? 19.292 0.240 -13.690 1.00 68.06 72 PRO A C 1
ATOM 551 O O . PRO A 1 72 ? 19.838 -0.552 -14.447 1.00 68.06 72 PRO A O 1
ATOM 554 N N . LYS A 1 73 ? 18.020 0.623 -13.873 1.00 67.81 73 LYS A N 1
ATOM 555 C CA . LYS A 1 73 ? 17.181 0.149 -14.984 1.00 67.81 73 LYS A CA 1
ATOM 556 C C . LYS A 1 73 ? 17.505 0.821 -16.316 1.00 67.81 73 LYS A C 1
ATOM 558 O O . LYS A 1 73 ? 17.349 0.171 -17.343 1.00 67.81 73 LYS A O 1
ATOM 563 N N . THR A 1 74 ? 17.893 2.097 -16.306 1.00 73.12 74 THR A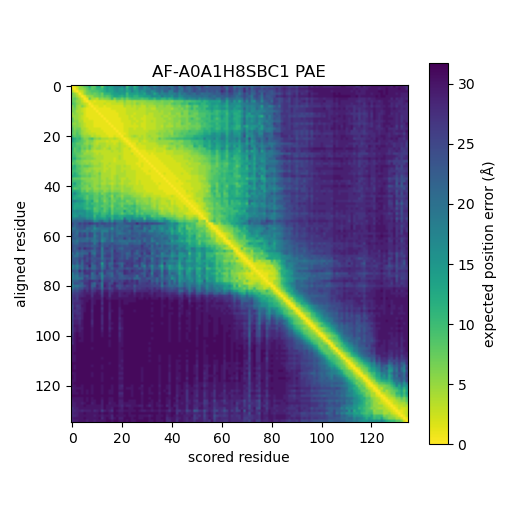 N 1
ATOM 564 C CA . THR A 1 74 ? 18.331 2.796 -17.521 1.00 73.12 74 THR A CA 1
ATOM 565 C C . THR A 1 74 ? 19.724 2.319 -17.893 1.00 73.12 74 THR A C 1
ATOM 567 O O . THR A 1 74 ? 19.905 1.896 -19.019 1.00 73.12 74 THR A O 1
ATOM 570 N N . PHE A 1 75 ? 20.628 2.172 -16.920 1.00 69.12 75 PHE A N 1
ATOM 571 C CA . PHE A 1 75 ? 21.962 1.605 -17.132 1.00 69.12 75 PHE A CA 1
ATOM 572 C C . PHE A 1 75 ? 21.930 0.188 -17.737 1.00 69.12 75 PHE A C 1
ATOM 574 O O . PHE A 1 75 ? 22.639 -0.088 -18.698 1.00 69.12 75 PHE A O 1
ATOM 581 N N . LEU A 1 76 ? 21.060 -0.704 -17.241 1.00 71.50 76 LEU A N 1
ATOM 582 C CA . LEU A 1 76 ? 20.883 -2.044 -17.827 1.00 71.50 76 LEU A CA 1
ATOM 583 C C . LEU A 1 76 ? 20.291 -2.007 -19.236 1.00 71.50 76 LEU A C 1
ATOM 585 O O . LEU A 1 76 ? 20.636 -2.837 -20.069 1.00 71.50 76 LEU A O 1
ATOM 589 N N . ARG A 1 77 ? 19.357 -1.088 -19.489 1.00 78.06 77 ARG A N 1
ATOM 590 C CA . ARG A 1 77 ? 18.701 -0.959 -20.790 1.00 78.06 77 ARG A CA 1
ATOM 591 C C . ARG A 1 77 ? 19.639 -0.351 -21.823 1.00 78.06 77 ARG A C 1
ATOM 593 O O . ARG A 1 77 ? 19.632 -0.814 -22.952 1.00 78.06 77 ARG A O 1
ATOM 600 N N . ASP A 1 78 ? 20.454 0.612 -21.419 1.00 74.19 78 ASP A N 1
ATOM 601 C CA . ASP A 1 78 ? 21.486 1.211 -22.251 1.00 74.19 78 ASP A CA 1
ATOM 602 C C . ASP A 1 78 ? 22.578 0.181 -22.552 1.00 74.19 78 ASP A C 1
ATOM 604 O O . ASP A 1 78 ? 22.969 0.072 -23.700 1.00 74.19 78 ASP A O 1
ATOM 608 N N . GLN A 1 79 ? 22.991 -0.660 -21.592 1.00 74.25 79 GLN A N 1
ATOM 609 C CA . GLN A 1 79 ? 23.920 -1.762 -21.882 1.00 74.25 79 GLN A CA 1
ATOM 610 C C . GLN A 1 79 ? 23.320 -2.840 -22.794 1.00 74.25 79 GLN A C 1
ATOM 612 O O . GLN A 1 79 ? 24.011 -3.317 -23.681 1.00 74.25 79 GLN A O 1
ATOM 617 N N . LEU A 1 80 ? 22.043 -3.205 -22.632 1.00 73.25 80 LEU A N 1
ATOM 618 C CA . LEU A 1 80 ? 21.401 -4.190 -23.516 1.00 73.25 80 LEU A CA 1
ATOM 619 C C . LEU A 1 80 ? 21.124 -3.651 -24.926 1.00 73.25 80 LEU A C 1
ATOM 621 O O . LEU A 1 80 ? 21.228 -4.407 -25.881 1.00 73.25 80 LEU A O 1
ATOM 625 N N . LEU A 1 81 ? 20.723 -2.383 -25.055 1.00 71.19 81 LEU A N 1
ATOM 626 C CA . LEU A 1 81 ? 20.394 -1.765 -26.344 1.00 71.19 81 LEU A CA 1
ATOM 627 C C . LEU A 1 81 ? 21.634 -1.237 -27.073 1.00 71.19 81 LEU A C 1
ATOM 629 O O . LEU A 1 81 ? 21.611 -1.168 -28.295 1.00 71.19 81 LEU A O 1
ATOM 633 N N . ALA A 1 82 ? 22.699 -0.867 -26.354 1.00 64.50 82 ALA A N 1
ATOM 634 C CA . ALA A 1 82 ? 23.978 -0.500 -26.962 1.00 64.50 82 ALA A CA 1
ATOM 635 C C . ALA A 1 82 ? 24.783 -1.723 -27.438 1.00 64.50 82 ALA A C 1
ATOM 637 O O . ALA A 1 82 ? 25.595 -1.574 -28.346 1.00 64.50 82 ALA A O 1
ATOM 638 N N . ASP A 1 83 ? 24.547 -2.918 -26.878 1.00 60.41 83 ASP A N 1
ATOM 639 C CA . ASP A 1 83 ? 25.143 -4.181 -27.355 1.00 60.41 83 ASP A CA 1
ATOM 640 C C . ASP A 1 83 ? 24.419 -4.784 -28.584 1.00 60.41 83 ASP A C 1
ATOM 642 O O . ASP A 1 83 ? 24.916 -5.749 -29.163 1.00 60.41 83 ASP A O 1
ATOM 646 N N . ASP A 1 84 ? 23.273 -4.237 -29.018 1.00 57.06 84 ASP A N 1
ATOM 647 C CA . ASP A 1 84 ? 22.476 -4.775 -30.143 1.00 57.06 84 ASP A CA 1
ATOM 648 C C . ASP A 1 84 ? 22.953 -4.300 -31.545 1.00 57.06 84 ASP A C 1
ATOM 650 O O . ASP A 1 84 ? 22.410 -4.736 -32.558 1.00 57.06 84 ASP A O 1
ATOM 654 N N . ASP A 1 85 ? 24.006 -3.470 -31.634 1.00 55.88 85 ASP A N 1
ATOM 655 C CA . ASP A 1 85 ? 24.662 -3.049 -32.896 1.00 55.88 85 ASP A CA 1
ATOM 656 C C . ASP A 1 85 ? 25.966 -3.841 -33.205 1.00 55.88 85 ASP A C 1
ATOM 658 O O . ASP A 1 85 ? 26.856 -3.373 -33.923 1.00 55.88 85 ASP A O 1
ATOM 662 N N . GLY A 1 86 ? 26.109 -5.065 -32.679 1.00 53.59 86 GLY A N 1
ATOM 663 C CA . GLY A 1 86 ? 27.239 -5.974 -32.940 1.00 53.59 86 GLY A CA 1
ATOM 664 C C . GLY A 1 86 ? 26.793 -7.333 -33.509 1.00 53.59 86 GLY A C 1
ATOM 665 O O . GLY A 1 86 ? 25.743 -7.840 -33.121 1.00 53.59 86 GLY A O 1
ATOM 666 N N . PRO A 1 87 ? 27.551 -7.961 -34.437 1.00 45.19 87 PRO A N 1
ATOM 667 C CA . PRO A 1 87 ? 27.122 -9.176 -35.139 1.00 45.19 87 PRO A CA 1
ATOM 668 C C . PRO A 1 87 ? 26.891 -10.352 -34.170 1.00 45.19 87 PRO A C 1
ATOM 670 O O . PRO A 1 87 ? 27.489 -10.394 -33.093 1.00 45.19 87 PRO A O 1
ATOM 673 N N . PRO A 1 88 ? 26.050 -11.341 -34.539 1.00 50.84 88 PRO A N 1
ATOM 674 C CA . PRO A 1 88 ? 25.474 -12.289 -33.595 1.00 50.84 88 PRO A CA 1
ATOM 675 C C . PRO A 1 88 ? 26.549 -13.239 -33.068 1.00 50.84 88 PRO A C 1
ATOM 677 O O . PRO A 1 88 ? 26.924 -14.207 -33.734 1.00 50.84 88 PRO A O 1
ATOM 680 N N . VAL A 1 89 ? 27.038 -12.994 -31.854 1.00 52.03 89 VAL A N 1
ATOM 681 C CA . VAL A 1 89 ? 27.893 -13.953 -31.156 1.00 52.03 89 VAL A CA 1
ATOM 682 C C . VAL A 1 89 ? 27.028 -14.924 -30.365 1.00 52.03 89 VAL A C 1
ATOM 684 O O . VAL A 1 89 ? 26.174 -14.561 -29.557 1.00 52.03 89 VAL A O 1
ATOM 687 N N . ALA A 1 90 ? 27.225 -16.199 -30.688 1.00 51.19 90 ALA A N 1
ATOM 688 C CA . ALA A 1 90 ? 26.486 -17.334 -30.182 1.00 51.19 90 ALA A CA 1
ATOM 689 C C . ALA A 1 90 ? 26.348 -17.301 -28.655 1.00 51.19 90 ALA A C 1
ATOM 691 O O . ALA A 1 90 ? 27.328 -17.190 -27.918 1.00 51.19 90 ALA A O 1
ATOM 692 N N . ARG A 1 91 ? 25.105 -17.479 -28.196 1.00 57.09 91 ARG A N 1
ATOM 693 C CA . ARG A 1 91 ? 24.748 -17.747 -26.804 1.00 57.09 91 ARG A CA 1
ATOM 694 C C . ARG A 1 91 ? 25.485 -19.003 -26.332 1.00 57.09 91 ARG A C 1
ATOM 696 O O . ARG A 1 91 ? 25.024 -20.125 -26.531 1.00 57.09 91 ARG A O 1
ATOM 703 N N . GLY A 1 92 ? 26.646 -18.776 -25.725 1.00 41.34 92 GLY A N 1
ATOM 704 C CA . GLY A 1 92 ? 27.487 -19.776 -25.093 1.00 41.34 92 GLY A CA 1
ATOM 705 C C . GLY A 1 92 ? 26.804 -20.322 -23.851 1.00 41.34 92 GLY A C 1
ATOM 706 O O . GLY A 1 92 ? 26.639 -19.647 -22.841 1.00 41.34 92 GLY A O 1
ATOM 707 N N . THR A 1 93 ? 26.376 -21.564 -23.984 1.00 41.12 93 THR A N 1
ATOM 708 C CA . THR A 1 93 ? 25.897 -22.475 -22.955 1.00 41.12 93 THR A CA 1
ATOM 709 C C . THR A 1 93 ? 26.627 -22.354 -21.621 1.00 41.12 93 THR A C 1
ATOM 711 O O . THR A 1 93 ? 27.855 -22.368 -21.559 1.00 41.12 93 THR A O 1
ATOM 714 N N . ALA A 1 94 ? 25.839 -22.394 -20.549 1.00 52.69 94 ALA A N 1
ATOM 715 C CA . ALA A 1 94 ? 26.270 -22.775 -19.217 1.00 52.69 94 ALA A CA 1
ATOM 716 C C . ALA A 1 94 ? 27.197 -24.007 -19.244 1.00 52.69 94 ALA A C 1
ATOM 718 O O . ALA A 1 94 ? 26.738 -25.123 -19.490 1.00 52.69 94 ALA A O 1
ATOM 719 N N . ARG A 1 95 ? 28.488 -23.823 -18.944 1.00 42.72 95 ARG A N 1
ATOM 720 C CA . ARG A 1 95 ? 29.382 -24.890 -18.470 1.00 42.72 95 ARG A CA 1
ATOM 721 C C . ARG A 1 95 ? 30.670 -24.289 -17.905 1.00 42.72 95 ARG A C 1
ATOM 723 O O . ARG A 1 95 ? 31.422 -23.665 -18.639 1.00 42.72 95 ARG A O 1
ATOM 730 N N . GLY A 1 96 ? 30.949 -24.522 -16.623 1.00 38.00 96 GLY A N 1
ATOM 731 C CA . GLY A 1 96 ? 32.251 -24.161 -16.060 1.00 38.00 96 GLY A CA 1
ATOM 732 C C . GLY A 1 96 ? 32.354 -24.221 -14.542 1.00 38.00 96 GLY A C 1
ATOM 733 O O . GLY A 1 96 ? 32.795 -23.261 -13.930 1.00 38.00 96 GLY A O 1
ATOM 734 N N . ASN A 1 97 ? 31.949 -25.336 -13.931 1.00 56.78 97 ASN A N 1
ATOM 735 C CA . ASN A 1 97 ? 32.446 -25.701 -12.604 1.00 56.78 97 ASN A CA 1
ATOM 736 C C . ASN A 1 97 ? 33.927 -26.108 -12.739 1.00 56.78 97 ASN A C 1
ATOM 738 O O . ASN A 1 97 ? 34.230 -26.982 -13.550 1.00 56.78 97 ASN A O 1
ATOM 742 N N . GLY A 1 98 ? 34.808 -25.538 -11.917 1.00 36.78 98 GLY A N 1
ATOM 743 C CA . GLY A 1 98 ? 36.185 -26.004 -11.696 1.00 36.78 98 GLY A CA 1
ATOM 744 C C . GLY A 1 98 ? 36.938 -24.998 -10.817 1.00 36.78 98 GLY A C 1
ATOM 745 O O . GLY A 1 98 ? 37.260 -23.917 -11.284 1.00 36.78 98 GLY A O 1
ATOM 746 N N . SER A 1 99 ? 36.976 -25.133 -9.488 1.00 48.53 99 SER A N 1
ATOM 747 C CA . SER A 1 99 ? 37.824 -26.023 -8.670 1.00 48.53 99 SER A CA 1
ATOM 748 C C . SER A 1 99 ? 39.335 -25.783 -8.813 1.00 48.53 99 SER A C 1
ATOM 750 O O . SER A 1 99 ? 39.901 -26.062 -9.864 1.00 48.53 99 SER A O 1
ATOM 752 N N . GLY A 1 100 ? 39.967 -25.392 -7.695 1.00 34.25 100 GLY A N 1
ATOM 753 C CA . GLY A 1 100 ? 41.421 -25.299 -7.479 1.00 34.25 100 GLY A CA 1
ATOM 754 C C . GLY A 1 100 ? 41.882 -23.839 -7.401 1.00 34.25 100 GLY A C 1
ATOM 755 O O . GLY A 1 100 ? 41.828 -23.139 -8.395 1.00 34.25 100 GLY A O 1
ATOM 756 N N . GLY A 1 101 ? 42.275 -23.248 -6.272 1.00 42.34 101 GLY A N 1
ATOM 757 C CA . GLY A 1 101 ? 42.936 -23.812 -5.101 1.00 42.34 101 GLY A CA 1
ATOM 758 C C . GLY A 1 101 ? 44.447 -23.785 -5.306 1.00 42.34 101 GLY A C 1
ATOM 759 O O . GLY A 1 101 ? 44.991 -24.808 -5.690 1.00 42.34 101 GLY A O 1
ATOM 760 N N . LEU A 1 102 ? 45.106 -22.649 -5.038 1.00 35.12 102 LEU A N 1
ATOM 761 C CA . LEU A 1 102 ? 46.553 -22.561 -4.803 1.00 35.12 102 LEU A CA 1
ATOM 762 C C . LEU A 1 102 ? 46.834 -21.472 -3.754 1.00 35.12 102 LEU A C 1
ATOM 764 O O . LEU A 1 102 ? 46.268 -20.382 -3.793 1.00 35.12 102 LEU A O 1
ATOM 768 N N . ALA A 1 103 ? 47.639 -21.858 -2.770 1.00 34.16 103 ALA A N 1
ATOM 769 C CA . ALA A 1 103 ? 47.910 -21.175 -1.514 1.00 34.16 103 ALA A CA 1
ATOM 770 C C . ALA A 1 103 ? 48.981 -20.073 -1.622 1.00 34.16 103 ALA A C 1
ATOM 772 O O . ALA A 1 103 ? 49.789 -20.121 -2.539 1.00 34.16 103 ALA A O 1
ATOM 773 N N . ALA A 1 104 ? 48.951 -19.173 -0.620 1.00 37.03 104 ALA A N 1
ATOM 774 C CA . ALA A 1 104 ? 50.030 -18.411 0.045 1.00 37.03 104 ALA A CA 1
ATOM 775 C C . ALA A 1 104 ? 51.168 -17.833 -0.834 1.00 37.03 104 ALA A C 1
ATOM 777 O O . ALA A 1 104 ? 51.792 -18.527 -1.615 1.00 37.03 104 ALA A O 1
ATOM 778 N N . GLU A 1 105 ? 51.577 -16.570 -0.720 1.00 37.72 105 GLU A N 1
ATOM 779 C CA . GLU A 1 105 ? 51.960 -15.852 0.499 1.00 37.72 105 GLU A CA 1
ATOM 780 C C . GLU A 1 105 ? 52.354 -14.401 0.127 1.00 37.72 105 GLU A C 1
ATOM 782 O O . GLU A 1 105 ? 52.605 -14.096 -1.037 1.00 37.72 105 GLU A O 1
ATOM 787 N N . THR A 1 106 ? 52.527 -13.573 1.158 1.00 29.62 106 THR A N 1
ATOM 788 C CA . THR A 1 106 ? 53.439 -12.416 1.283 1.00 29.62 106 THR A CA 1
ATOM 789 C C . THR A 1 106 ? 52.802 -11.034 1.392 1.00 29.62 106 THR A C 1
ATOM 791 O O . THR A 1 106 ? 51.776 -10.702 0.812 1.00 29.62 106 THR A O 1
ATOM 794 N N . ALA A 1 107 ? 53.401 -10.289 2.312 1.00 37.53 107 ALA A N 1
ATOM 795 C CA . ALA A 1 107 ? 52.835 -9.227 3.111 1.00 37.53 107 ALA A CA 1
ATOM 796 C C . ALA A 1 107 ? 52.740 -7.868 2.407 1.00 37.53 107 ALA A C 1
ATOM 798 O O . ALA A 1 107 ? 53.535 -7.552 1.529 1.00 37.53 107 ALA A O 1
ATOM 799 N N . GLY A 1 108 ? 51.875 -7.007 2.954 1.00 31.64 108 GLY A N 1
ATOM 800 C CA . GLY A 1 108 ? 52.133 -5.569 2.993 1.00 31.64 108 GLY A CA 1
ATOM 801 C C . GLY A 1 108 ? 50.995 -4.676 2.507 1.00 31.64 108 GLY A C 1
ATOM 802 O O . GLY A 1 108 ? 50.656 -4.679 1.335 1.00 31.64 108 GLY A O 1
ATOM 803 N N . ALA A 1 109 ? 50.529 -3.827 3.428 1.00 35.00 109 ALA A N 1
ATOM 804 C CA . ALA A 1 109 ? 49.771 -2.589 3.225 1.00 35.00 109 ALA A CA 1
ATOM 805 C C . ALA A 1 109 ? 48.251 -2.683 2.961 1.00 35.00 109 ALA A C 1
ATOM 807 O O . ALA A 1 109 ? 47.771 -2.729 1.837 1.00 35.00 109 ALA A O 1
ATOM 808 N N . GLY A 1 110 ? 47.499 -2.540 4.059 1.00 47.06 110 GLY A N 1
ATOM 809 C CA . GLY A 1 110 ? 46.437 -1.532 4.140 1.00 47.06 110 GLY A CA 1
ATOM 810 C C . GLY A 1 110 ? 45.165 -1.772 3.331 1.00 47.06 110 GLY A C 1
ATOM 811 O O . GLY A 1 110 ? 44.886 -1.037 2.394 1.00 47.06 110 GLY A O 1
ATOM 812 N N . ALA A 1 111 ? 44.321 -2.697 3.784 1.00 39.97 111 ALA A N 1
ATOM 813 C CA . ALA A 1 111 ? 42.894 -2.663 3.476 1.00 39.97 111 ALA A CA 1
ATOM 814 C C . ALA A 1 111 ? 42.107 -3.150 4.696 1.00 39.97 111 ALA A C 1
ATOM 816 O O . ALA A 1 111 ? 42.191 -4.316 5.084 1.00 39.97 111 ALA A O 1
ATOM 817 N N . VAL A 1 112 ? 41.360 -2.243 5.332 1.00 48.97 112 VAL A N 1
ATOM 818 C CA . VAL A 1 112 ? 40.414 -2.580 6.401 1.00 48.97 112 VAL A CA 1
ATOM 819 C C . VAL A 1 112 ? 39.252 -3.333 5.760 1.00 48.97 112 VAL A C 1
ATOM 821 O O . VAL A 1 112 ? 38.267 -2.755 5.313 1.00 48.97 112 VAL A O 1
ATOM 824 N N . THR A 1 113 ? 39.381 -4.652 5.674 1.00 47.53 113 THR A N 1
ATOM 825 C CA . THR A 1 113 ? 38.250 -5.534 5.408 1.00 47.53 113 THR A CA 1
ATOM 826 C C . THR A 1 113 ? 37.393 -5.572 6.663 1.00 47.53 113 THR A C 1
ATOM 828 O O . THR A 1 113 ? 37.847 -6.068 7.697 1.00 47.53 113 THR A O 1
ATOM 831 N N . PHE A 1 114 ? 36.153 -5.087 6.578 1.00 49.38 114 PHE A N 1
ATOM 832 C CA . PHE A 1 114 ? 35.129 -5.400 7.569 1.00 49.38 114 PHE A CA 1
ATOM 833 C C . PHE A 1 114 ? 34.927 -6.914 7.574 1.00 49.38 114 PHE A C 1
ATOM 835 O O . PHE A 1 114 ? 34.192 -7.480 6.762 1.00 49.38 114 PHE A O 1
ATOM 842 N N . ARG A 1 115 ? 35.634 -7.588 8.481 1.00 54.56 115 ARG A N 1
ATOM 843 C CA . ARG A 1 115 ? 35.374 -8.976 8.816 1.00 54.56 115 ARG A CA 1
ATOM 844 C C . ARG A 1 115 ? 33.975 -8.981 9.411 1.00 54.56 115 ARG A C 1
ATOM 846 O O . ARG A 1 115 ? 33.733 -8.367 10.446 1.00 54.56 115 ARG A O 1
ATOM 853 N N . LYS A 1 116 ? 33.034 -9.628 8.725 1.00 54.81 116 LYS A N 1
ATOM 854 C CA . LYS A 1 116 ? 31.731 -9.968 9.293 1.00 54.81 116 LYS A CA 1
ATOM 855 C C . LYS A 1 116 ? 32.003 -11.050 10.333 1.00 54.81 116 LYS A C 1
ATOM 857 O O . LYS A 1 116 ? 31.849 -12.236 10.053 1.00 54.81 116 LYS A O 1
ATOM 862 N N . ASP A 1 117 ? 32.559 -10.627 11.466 1.00 52.50 117 ASP A N 1
ATOM 863 C CA . ASP A 1 117 ? 32.875 -11.501 12.577 1.00 52.50 117 ASP A CA 1
ATOM 864 C C . ASP A 1 117 ? 31.583 -12.213 12.949 1.00 52.50 117 ASP A C 1
ATOM 866 O O . ASP A 1 117 ? 30.540 -11.598 13.190 1.00 52.50 117 ASP A O 1
ATOM 870 N N . ALA A 1 118 ? 31.659 -13.538 12.868 1.00 54.22 118 ALA A N 1
ATOM 871 C CA . ALA A 1 118 ? 30.597 -14.439 13.242 1.00 54.22 118 ALA A CA 1
ATOM 872 C C . ALA A 1 118 ? 30.027 -13.987 14.589 1.00 54.22 118 ALA A C 1
ATOM 874 O O . ALA A 1 118 ? 30.779 -13.726 15.528 1.00 54.22 118 ALA A O 1
ATOM 875 N N . VAL A 1 119 ? 28.699 -13.870 14.651 1.00 57.00 119 VAL A N 1
ATOM 876 C CA . VAL A 1 119 ? 27.944 -13.491 15.846 1.00 57.00 119 VAL A CA 1
ATOM 877 C C . VAL A 1 119 ? 28.324 -14.448 16.974 1.00 57.00 119 VAL A C 1
ATOM 879 O O . VAL A 1 119 ? 27.801 -15.555 17.080 1.00 57.00 119 VAL A O 1
ATOM 882 N N . ARG A 1 120 ? 29.289 -14.039 17.799 1.00 66.38 120 ARG A N 1
ATOM 883 C CA . ARG A 1 120 ? 29.631 -14.730 19.035 1.00 66.38 120 ARG A CA 1
ATOM 884 C C . ARG A 1 120 ? 28.534 -14.366 20.041 1.00 66.38 120 ARG A C 1
ATOM 886 O O . ARG A 1 120 ? 28.251 -13.174 20.184 1.00 66.38 120 ARG A O 1
ATOM 893 N N . PRO A 1 121 ? 27.886 -15.343 20.700 1.00 66.56 121 PRO A N 1
ATOM 894 C CA . PRO A 1 121 ? 26.878 -15.047 21.711 1.00 66.56 121 PRO A CA 1
ATOM 895 C C . PRO A 1 121 ? 27.504 -14.147 22.780 1.00 66.56 121 PRO A C 1
ATOM 897 O O . PRO A 1 121 ? 28.538 -14.487 23.357 1.00 66.56 121 PRO A O 1
ATOM 900 N N . ARG A 1 122 ? 26.931 -12.952 22.962 1.00 69.62 122 ARG A N 1
ATOM 901 C CA . ARG A 1 122 ? 27.378 -12.005 23.985 1.00 69.62 122 ARG A CA 1
ATOM 902 C C . ARG A 1 122 ? 26.978 -12.519 25.360 1.00 69.62 122 ARG A C 1
ATOM 904 O O . ARG A 1 122 ? 25.899 -13.080 25.528 1.00 69.62 122 ARG A O 1
ATOM 911 N N . ASP A 1 123 ? 27.851 -12.278 26.326 1.00 75.44 123 ASP A N 1
ATOM 912 C CA . ASP A 1 123 ? 27.573 -12.525 27.731 1.00 75.44 123 ASP A CA 1
ATOM 913 C C . ASP A 1 123 ? 26.520 -11.520 28.228 1.00 75.44 123 ASP A C 1
ATOM 915 O O . ASP A 1 123 ? 26.720 -10.306 28.159 1.00 75.44 123 ASP A O 1
ATOM 919 N N . ALA A 1 124 ? 25.373 -12.029 28.682 1.00 72.44 124 ALA A N 1
ATOM 920 C CA . ALA A 1 124 ? 24.229 -11.224 29.111 1.00 72.44 124 ALA A CA 1
ATOM 921 C C . ALA A 1 124 ? 24.479 -10.477 30.435 1.00 72.44 124 ALA A C 1
ATOM 923 O O . ALA A 1 124 ? 23.689 -9.610 30.804 1.00 72.44 124 ALA A O 1
ATOM 924 N N . GLY A 1 125 ? 25.565 -10.801 31.147 1.00 80.75 125 GLY A N 1
ATOM 925 C CA . GLY A 1 125 ? 25.936 -10.160 32.410 1.00 80.75 125 GLY A CA 1
ATOM 926 C C . GLY A 1 125 ? 26.658 -8.817 32.272 1.00 80.75 125 GLY A C 1
ATOM 927 O O . GLY A 1 125 ? 26.893 -8.163 33.285 1.00 80.75 125 GLY A O 1
ATOM 928 N N . THR A 1 126 ? 27.021 -8.391 31.056 1.00 78.25 126 THR A N 1
ATOM 929 C CA . THR A 1 126 ? 27.770 -7.140 30.847 1.00 78.25 126 THR A CA 1
ATOM 930 C C . THR A 1 126 ? 26.866 -6.064 30.231 1.00 78.25 126 THR A C 1
ATOM 932 O O . THR A 1 126 ? 26.443 -6.226 29.083 1.00 78.25 126 THR A O 1
ATOM 935 N N . PRO A 1 127 ? 26.559 -4.966 30.952 1.00 79.62 127 PRO A N 1
ATOM 936 C CA . PRO A 1 127 ? 25.776 -3.858 30.411 1.00 79.62 127 PRO A CA 1
ATOM 937 C C . PRO A 1 127 ? 26.451 -3.239 29.177 1.00 79.62 127 PRO A C 1
ATOM 939 O O . PRO A 1 127 ? 27.685 -3.188 29.122 1.00 79.62 127 PRO A O 1
ATOM 942 N N . PRO A 1 128 ? 25.679 -2.760 28.184 1.00 79.69 128 PRO A N 1
ATOM 943 C CA . PRO A 1 128 ? 26.252 -2.075 27.034 1.00 79.69 128 PRO A CA 1
ATOM 944 C C . PRO A 1 128 ? 26.983 -0.795 27.476 1.00 79.69 128 PRO A C 1
ATOM 946 O O . PRO A 1 128 ? 26.557 -0.153 28.441 1.00 79.69 128 PRO A O 1
ATOM 949 N N . PRO A 1 129 ? 28.076 -0.415 26.788 1.00 83.56 129 PRO A N 1
ATOM 950 C CA . PRO A 1 129 ? 28.769 0.833 27.077 1.00 83.56 129 PRO A CA 1
ATOM 951 C C . PRO A 1 129 ? 27.817 2.017 26.876 1.00 83.56 129 PRO A C 1
ATOM 953 O O . PRO A 1 129 ? 27.008 2.017 25.948 1.00 83.56 129 PRO A O 1
ATOM 956 N N . PHE A 1 130 ? 27.904 3.004 27.767 1.00 80.94 130 PHE A N 1
ATOM 957 C CA . PHE A 1 130 ? 27.074 4.202 27.707 1.00 80.94 130 PHE A CA 1
ATOM 958 C C . PHE A 1 130 ? 27.536 5.101 26.554 1.00 80.94 130 PHE A C 1
ATOM 960 O O . PHE A 1 130 ? 28.725 5.405 26.455 1.00 80.94 130 PHE A O 1
ATOM 967 N N . ASP A 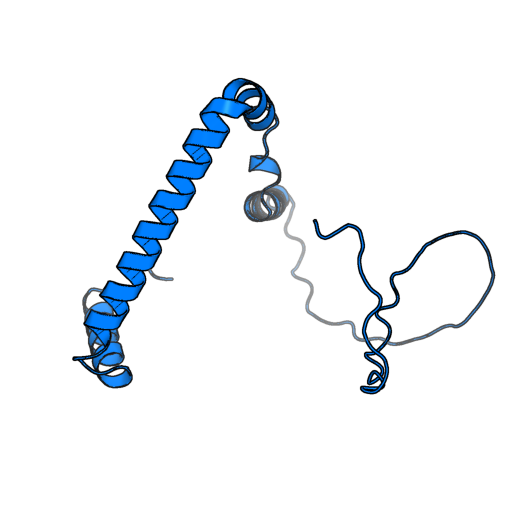1 131 ? 26.599 5.503 25.697 1.00 83.38 131 ASP A N 1
ATOM 968 C CA . ASP A 1 131 ? 26.838 6.424 24.586 1.00 83.38 131 ASP A CA 1
ATOM 969 C C . ASP A 1 131 ? 26.523 7.857 25.040 1.00 83.38 131 ASP A C 1
ATOM 971 O O . ASP A 1 131 ? 25.398 8.150 25.446 1.00 83.38 131 ASP A O 1
ATOM 975 N N . LEU A 1 132 ? 27.538 8.724 25.034 1.00 77.50 132 LEU A N 1
ATOM 976 C CA . LEU A 1 132 ? 27.437 10.116 25.484 1.00 77.50 132 LEU A CA 1
ATOM 977 C C . LEU A 1 132 ? 26.911 11.057 24.389 1.00 77.50 132 LEU A C 1
ATOM 979 O O . LEU A 1 132 ? 26.532 12.178 24.717 1.00 77.50 132 LEU A O 1
ATOM 983 N N . ASP A 1 133 ? 26.859 10.608 23.131 1.00 71.25 133 ASP A N 1
ATOM 984 C CA . ASP A 1 133 ? 26.415 11.422 21.990 1.00 71.25 133 ASP A CA 1
ATOM 985 C C . ASP A 1 133 ? 24.896 11.307 21.738 1.00 71.25 133 ASP A C 1
ATOM 987 O O . ASP A 1 133 ? 24.346 11.978 20.864 1.00 71.25 133 ASP A O 1
ATOM 991 N N . ALA A 1 134 ? 24.189 10.485 22.521 1.00 73.31 134 ALA A N 1
ATOM 992 C CA . ALA A 1 134 ? 22.735 10.354 22.485 1.00 73.31 134 ALA A CA 1
ATOM 993 C C . ALA A 1 134 ? 22.046 11.417 23.373 1.00 73.31 134 ALA A C 1
ATOM 995 O O . ALA A 1 134 ? 21.430 11.083 24.388 1.00 73.31 134 ALA A O 1
ATOM 996 N N . THR A 1 135 ? 22.152 12.696 22.996 1.00 58.09 135 THR A N 1
ATOM 997 C CA . THR A 1 135 ? 21.375 13.820 23.573 1.00 58.09 135 THR A CA 1
ATOM 998 C C . THR A 1 135 ? 20.632 14.606 22.511 1.00 58.09 135 THR A C 1
ATOM 1000 O O . THR A 1 135 ? 21.220 14.828 21.431 1.00 58.09 135 THR A O 1
#

Foldseek 3Di:
DCPPCDPVVVVVVVVVCCVVQNVVRVVVVVVVVVVVVVVVVVVVVVVVVVCCVPCVVVVVVVVVVPVVCVDVVNVVVCVVVVVPPDPDDDPDDDDDDDDDDDDDDDDDDDDPDPDPPPPDPDDPPDDDDDDPPPD

pLDDT: mean 70.68, std 19.19, range [29.62, 96.94]

Solvent-accessible surface area (backbone atoms only — not comparable to full-atom values): 8920 Å² total; per-residue (Å²): 132,73,88,76,66,44,76,65,54,52,51,52,51,51,51,50,48,32,66,76,63,31,74,79,46,49,61,53,54,49,50,52,51,51,51,51,50,50,51,51,52,51,51,54,51,51,52,48,50,54,44,49,72,74,37,46,73,58,48,52,54,47,60,70,61,45,60,70,66,70,33,71,69,50,45,52,47,49,54,58,60,66,58,68,83,56,82,91,74,76,87,76,70,96,79,81,90,78,86,82,90,84,80,88,87,86,86,85,83,89,76,91,70,84,71,82,69,72,89,66,86,75,68,87,87,60,79,80,83,86,71,87,81,81,118

InterPro domains:
  IPR003369 Sec-independent protein translocase protein TatA/B/E [PF02416] (4-49)

Sequence (135 aa):
MFDSIGWGEIVVLALAALFIFGPERLPDLAKEAASGLKRLRTAITGVRAQVDESLGDDLAGLRDLDLRKYHPKTFLRDQLLADDDGPPVARGTARGNGSGGLAAETAGAGAVTFRKDAVRPRDAGTPPPFDLDAT

Mean predicted aligned error: 20.77 Å

Secondary structure (DSSP, 8-state):
--TT--HHHHHHHHHHHHHHH-TTHHHHHHHHHHHHHHHHHHHHHHHHHHHHHHHHHHHHHHHHTTTTTT-HHHHHHHHHHHGGGS-------S-------------------------PPPPTTSPPPPPSS--